Protein AF-A0A1E8BP78-F1 (afdb_monomer_lite)

Foldseek 3Di:
DWDKCAPPFFWWAFDADDDQWTFIQTPPVRDTATHGPVQWDQDPVRTIGGPHIGIRDADDDDPPFDWAFDAPPGPQWTWIGGPNDIHIDGPPPDDDDDDPDPPDDD

Structure (mmCIF, N/CA/C/O backbone):
data_AF-A0A1E8BP78-F1
#
_entry.id   AF-A0A1E8BP78-F1
#
loop_
_atom_site.group_PDB
_atom_site.id
_atom_site.type_symbol
_atom_site.label_atom_id
_atom_site.label_alt_id
_atom_site.label_comp_id
_atom_site.label_asym_id
_atom_site.label_entity_id
_atom_site.label_seq_id
_atom_site.pdbx_PDB_ins_code
_atom_site.Cartn_x
_atom_site.Cartn_y
_atom_site.Cartn_z
_atom_site.oc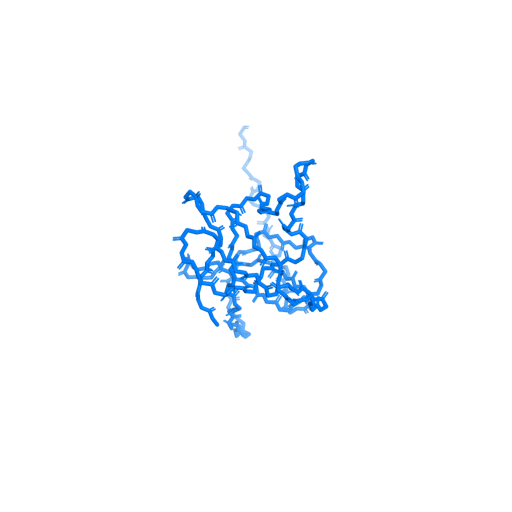cupancy
_atom_site.B_iso_or_equiv
_atom_site.auth_seq_id
_atom_site.auth_comp_id
_atom_site.auth_asym_id
_atom_site.auth_atom_id
_atom_site.pdbx_PDB_model_num
ATOM 1 N N . MET A 1 1 ? -10.421 -3.637 -4.486 1.00 50.38 1 MET A N 1
ATOM 2 C CA . MET A 1 1 ? -9.369 -4.647 -4.733 1.00 50.38 1 MET A CA 1
ATOM 3 C C . MET A 1 1 ? -8.896 -5.177 -3.392 1.00 50.38 1 MET A C 1
ATOM 5 O O . MET A 1 1 ? -8.844 -4.399 -2.448 1.00 50.38 1 MET A O 1
ATOM 9 N N . GLN A 1 2 ? -8.642 -6.479 -3.295 1.00 69.31 2 GLN A N 1
ATOM 10 C CA . GLN A 1 2 ? -8.006 -7.119 -2.139 1.00 69.31 2 GLN A CA 1
ATOM 11 C C . GLN A 1 2 ? -6.591 -7.507 -2.573 1.00 69.31 2 GLN A C 1
ATOM 13 O O . GLN A 1 2 ? -6.411 -7.878 -3.729 1.00 69.31 2 GLN A O 1
ATOM 18 N N . GLY A 1 3 ? -5.605 -7.364 -1.692 1.00 86.00 3 GLY A N 1
ATOM 19 C CA . GLY A 1 3 ? -4.206 -7.652 -2.003 1.00 86.00 3 GLY A CA 1
ATOM 20 C C . GLY A 1 3 ? -3.255 -6.783 -1.192 1.00 86.00 3 GLY A C 1
ATOM 21 O O . GLY A 1 3 ? -3.674 -5.850 -0.502 1.00 86.00 3 GLY A O 1
ATOM 22 N N . GLY A 1 4 ? -1.970 -7.089 -1.281 1.00 93.75 4 GLY A N 1
ATOM 23 C CA . GLY A 1 4 ? -0.921 -6.345 -0.605 1.00 93.75 4 GLY A CA 1
ATOM 24 C C . GLY A 1 4 ? 0.439 -6.690 -1.181 1.00 93.75 4 GLY A C 1
ATOM 25 O O . GLY A 1 4 ? 0.657 -7.798 -1.670 1.00 93.75 4 GLY A O 1
ATOM 26 N N . VAL A 1 5 ? 1.360 -5.737 -1.109 1.00 96.38 5 VAL A N 1
ATOM 27 C CA . VAL A 1 5 ? 2.756 -5.994 -1.448 1.00 96.38 5 VAL A CA 1
ATOM 28 C C . VAL A 1 5 ? 3.420 -6.500 -0.178 1.00 96.38 5 VAL A C 1
ATOM 30 O O . VAL A 1 5 ? 3.593 -5.739 0.772 1.00 96.38 5 VAL A O 1
ATOM 33 N N . THR A 1 6 ? 3.712 -7.798 -0.145 1.00 95.06 6 THR A N 1
ATOM 34 C CA . THR A 1 6 ? 4.217 -8.496 1.044 1.00 95.06 6 THR A CA 1
ATOM 35 C C . THR A 1 6 ? 5.451 -9.324 0.723 1.00 95.06 6 THR A C 1
ATOM 37 O O . THR A 1 6 ? 5.688 -9.669 -0.440 1.00 95.06 6 THR A O 1
ATOM 40 N N . TYR A 1 7 ? 6.255 -9.641 1.737 1.00 92.19 7 TYR A N 1
ATOM 41 C CA . TYR A 1 7 ? 7.385 -10.551 1.568 1.00 92.19 7 TYR A CA 1
ATOM 42 C C . TYR A 1 7 ? 6.899 -11.914 1.028 1.00 92.19 7 TYR A C 1
ATOM 44 O O . TYR A 1 7 ? 5.900 -12.439 1.522 1.00 92.19 7 TYR A O 1
ATOM 52 N N . PRO A 1 8 ? 7.592 -12.530 0.048 1.00 94.31 8 PRO A N 1
ATOM 53 C CA . PRO A 1 8 ? 8.889 -12.147 -0.530 1.00 94.31 8 PRO A CA 1
ATOM 54 C C . PRO A 1 8 ? 8.816 -11.240 -1.773 1.00 94.31 8 PRO A C 1
ATOM 56 O O . PRO A 1 8 ? 9.838 -10.972 -2.402 1.00 94.31 8 PRO A O 1
ATOM 59 N N . HIS A 1 9 ? 7.635 -10.757 -2.151 1.00 95.38 9 HIS A N 1
ATOM 60 C CA . HIS A 1 9 ? 7.373 -10.089 -3.429 1.00 95.38 9 HIS A CA 1
ATOM 61 C C . HIS A 1 9 ? 7.277 -8.561 -3.291 1.00 95.38 9 HIS A C 1
ATOM 63 O O . HIS A 1 9 ? 6.250 -7.963 -3.603 1.00 95.38 9 HIS A O 1
ATOM 69 N N . TYR A 1 10 ? 8.344 -7.910 -2.820 1.00 97.00 10 TYR A N 1
ATOM 70 C CA . TYR A 1 10 ? 8.344 -6.455 -2.591 1.00 97.00 10 TYR A CA 1
ATOM 71 C C . TYR A 1 10 ? 8.583 -5.584 -3.820 1.00 97.00 10 TYR A C 1
ATOM 73 O O . TYR A 1 10 ? 8.246 -4.398 -3.806 1.00 97.00 10 TYR A O 1
ATOM 81 N N . TYR A 1 11 ? 9.185 -6.142 -4.863 1.00 97.94 11 TYR A N 1
ATOM 82 C CA . TYR A 1 11 ? 9.521 -5.371 -6.047 1.00 97.94 11 TYR A CA 1
ATOM 83 C C . TYR A 1 11 ? 8.280 -5.070 -6.878 1.00 97.94 11 TYR A C 1
ATOM 85 O O . TYR A 1 11 ? 7.410 -5.921 -7.074 1.00 97.94 11 TYR A O 1
ATOM 93 N N . ILE A 1 12 ? 8.219 -3.841 -7.373 1.00 98.25 12 ILE A N 1
ATOM 94 C CA . ILE A 1 12 ? 7.085 -3.313 -8.119 1.00 98.25 12 ILE A CA 1
ATOM 95 C C . ILE A 1 12 ? 7.571 -2.506 -9.322 1.00 98.25 12 ILE A C 1
ATOM 97 O O . ILE A 1 12 ? 8.659 -1.942 -9.307 1.00 98.25 12 ILE A O 1
ATOM 101 N N . GLU A 1 13 ? 6.733 -2.394 -10.344 1.00 98.19 13 GLU A N 1
ATOM 102 C CA . GLU A 1 13 ? 6.917 -1.479 -11.469 1.00 98.19 13 GLU A CA 1
ATOM 103 C C . GLU A 1 13 ? 5.773 -0.457 -11.469 1.00 98.19 13 GLU A C 1
ATOM 105 O O . GLU A 1 13 ? 4.613 -0.843 -11.644 1.00 98.19 13 GLU A O 1
ATOM 110 N N . PRO A 1 14 ? 6.046 0.840 -11.239 1.00 97.88 14 PRO A N 1
ATOM 111 C CA . PRO A 1 14 ? 5.044 1.892 -11.375 1.00 97.88 14 PRO A CA 1
ATOM 112 C C . PRO A 1 14 ? 4.494 1.960 -12.806 1.00 97.88 14 PRO A C 1
ATOM 114 O O . PRO A 1 14 ? 5.258 2.077 -13.759 1.00 97.88 14 PRO A O 1
ATOM 117 N N . VAL A 1 15 ? 3.168 1.923 -12.947 1.00 98.00 15 VAL A N 1
ATOM 118 C CA . VAL A 1 15 ? 2.455 1.989 -14.234 1.00 98.00 15 VAL A CA 1
ATOM 119 C C . VAL A 1 15 ? 1.761 3.339 -14.399 1.00 98.00 15 VAL A C 1
ATOM 121 O O . VAL A 1 15 ? 1.947 4.012 -15.408 1.00 98.00 15 VAL A O 1
ATOM 124 N N . GLU A 1 16 ? 0.989 3.767 -13.395 1.00 97.94 16 GLU A N 1
ATOM 125 C CA . GLU A 1 16 ? 0.233 5.023 -13.445 1.00 97.94 16 GLU A CA 1
ATOM 126 C C . GLU A 1 16 ? 0.187 5.697 -12.072 1.00 97.94 16 GLU A C 1
ATOM 128 O O . GLU A 1 16 ? -0.296 5.127 -11.091 1.00 97.94 16 GLU A O 1
ATOM 133 N N . ARG A 1 17 ? 0.675 6.938 -11.987 1.00 96.69 17 ARG A N 1
ATOM 134 C CA . ARG A 1 17 ? 0.694 7.705 -10.737 1.00 96.69 17 ARG A CA 1
ATOM 135 C C . ARG A 1 17 ? -0.604 8.486 -10.552 1.00 96.69 17 ARG A C 1
ATOM 137 O O . ARG A 1 17 ? -0.900 9.391 -11.325 1.00 96.69 17 ARG A O 1
ATOM 144 N N . MET A 1 18 ? -1.312 8.216 -9.457 1.00 94.75 18 MET A N 1
ATOM 145 C CA . MET A 1 18 ? -2.496 8.966 -9.029 1.00 94.75 18 MET A CA 1
ATOM 146 C C . MET A 1 18 ? -2.190 9.798 -7.771 1.00 94.75 18 MET A C 1
ATOM 148 O O . MET A 1 18 ? -1.103 9.736 -7.188 1.00 94.75 18 MET A O 1
ATOM 152 N N . LYS A 1 19 ? -3.168 10.599 -7.322 1.00 92.75 19 LYS A N 1
ATOM 153 C CA . LYS A 1 19 ? -2.994 11.571 -6.225 1.00 92.75 19 LYS A CA 1
ATOM 154 C C . LYS A 1 19 ? -2.506 10.940 -4.911 1.00 92.75 19 LYS A C 1
ATOM 156 O O . LYS A 1 19 ? -1.592 11.470 -4.290 1.00 92.75 19 LYS A O 1
ATOM 161 N N . GLY A 1 20 ? -3.114 9.832 -4.480 1.00 95.06 20 GLY A N 1
ATOM 162 C CA . GLY A 1 20 ? -2.779 9.163 -3.211 1.00 95.06 20 GLY A CA 1
ATOM 163 C C . GLY A 1 20 ? -2.092 7.806 -3.363 1.00 95.06 20 GLY A C 1
ATOM 164 O O . GLY A 1 20 ? -1.443 7.350 -2.423 1.00 95.06 20 GLY A O 1
ATOM 165 N N . PHE A 1 21 ? -2.230 7.188 -4.533 1.00 97.19 21 PHE A N 1
ATOM 166 C CA . PHE A 1 21 ? -1.779 5.836 -4.840 1.00 97.19 21 PHE A CA 1
ATOM 167 C C . PHE A 1 21 ? -1.157 5.806 -6.233 1.00 97.19 21 PHE A C 1
ATOM 169 O O . PHE A 1 21 ? -1.446 6.667 -7.061 1.00 97.19 21 PHE A O 1
ATOM 176 N N . THR A 1 22 ? -0.342 4.800 -6.504 1.00 97.81 22 THR A N 1
ATOM 177 C CA . THR A 1 22 ? 0.188 4.505 -7.833 1.00 97.81 22 THR A CA 1
ATOM 178 C C . THR A 1 22 ? -0.253 3.098 -8.199 1.00 97.81 22 THR A C 1
ATOM 180 O O . THR A 1 22 ? -0.179 2.190 -7.371 1.00 97.81 22 THR A O 1
ATOM 183 N N . VAL A 1 23 ? -0.755 2.924 -9.420 1.00 97.62 23 VAL A N 1
ATOM 184 C CA . VAL A 1 23 ? -0.978 1.597 -9.989 1.00 97.62 23 VAL A CA 1
ATOM 185 C C . VAL A 1 23 ? 0.391 1.006 -10.271 1.00 97.62 23 VAL A C 1
ATOM 187 O O . VAL A 1 23 ? 1.174 1.585 -11.025 1.00 97.62 23 VAL A O 1
ATOM 190 N N . CYS A 1 24 ? 0.683 -0.126 -9.655 1.00 97.75 24 CYS A N 1
ATOM 191 C CA . CYS A 1 24 ? 1.957 -0.808 -9.772 1.00 97.75 24 CYS A CA 1
ATOM 192 C C . CYS A 1 24 ? 1.733 -2.257 -10.181 1.00 97.75 24 CYS A C 1
ATOM 194 O O . CYS A 1 24 ? 0.819 -2.909 -9.679 1.00 97.75 24 CYS A O 1
ATOM 196 N N . LYS A 1 25 ? 2.605 -2.778 -11.040 1.00 97.44 25 LYS A N 1
ATOM 197 C CA . LYS A 1 25 ? 2.710 -4.213 -11.284 1.00 97.44 25 LYS A CA 1
ATOM 198 C C . LYS A 1 25 ? 3.635 -4.826 -10.238 1.00 97.44 25 LYS A C 1
ATOM 200 O O . LYS A 1 25 ? 4.776 -4.395 -10.122 1.00 97.44 25 LYS A O 1
ATOM 205 N N . GLN A 1 26 ? 3.174 -5.816 -9.484 1.00 96.75 26 GLN A N 1
ATOM 206 C CA . GLN A 1 26 ? 4.017 -6.537 -8.532 1.00 96.75 26 GLN A CA 1
ATOM 207 C C . GLN A 1 26 ? 4.847 -7.602 -9.257 1.00 96.75 26 GLN A C 1
ATOM 209 O O . GLN A 1 26 ? 4.320 -8.464 -9.967 1.00 96.75 26 GLN A O 1
ATOM 214 N N . LEU A 1 27 ? 6.167 -7.544 -9.085 1.00 95.31 27 LEU A N 1
ATOM 215 C CA . LEU A 1 27 ? 7.077 -8.504 -9.693 1.00 95.31 27 LEU A CA 1
ATOM 216 C C . LEU A 1 27 ? 6.991 -9.852 -8.966 1.00 95.31 27 LEU A C 1
ATOM 218 O O . LEU A 1 27 ? 6.956 -9.927 -7.740 1.00 95.31 27 LEU A O 1
ATOM 222 N N . GLY A 1 28 ? 6.948 -10.937 -9.739 1.00 91.00 28 GLY A N 1
ATOM 223 C CA . GLY A 1 28 ? 6.777 -12.305 -9.237 1.00 91.00 28 GLY A CA 1
ATOM 224 C C . GLY A 1 28 ? 5.327 -12.796 -9.230 1.00 91.00 28 GLY A C 1
ATOM 225 O O . GLY A 1 28 ? 5.107 -13.972 -9.501 1.00 91.00 28 GLY A O 1
ATOM 226 N N . THR A 1 29 ? 4.343 -11.915 -9.021 1.00 92.50 29 THR A N 1
ATOM 227 C CA . THR A 1 29 ? 2.906 -12.262 -9.086 1.00 92.50 29 THR A CA 1
ATOM 228 C C . THR A 1 29 ? 2.239 -11.772 -10.374 1.00 92.50 29 THR A C 1
ATOM 230 O O . THR A 1 29 ? 1.276 -12.374 -10.838 1.00 92.50 29 THR A O 1
ATOM 233 N N . ASN A 1 30 ? 2.786 -10.719 -10.999 1.00 92.50 30 ASN A N 1
ATOM 234 C CA . ASN A 1 30 ? 2.210 -9.997 -12.141 1.00 92.50 30 ASN A CA 1
ATOM 235 C C . ASN A 1 30 ? 0.853 -9.325 -11.858 1.00 92.50 30 ASN A C 1
ATOM 237 O O . ASN A 1 30 ? 0.172 -8.915 -12.799 1.00 92.50 30 ASN A O 1
ATOM 241 N N . GLU A 1 31 ? 0.471 -9.168 -10.590 1.00 95.06 31 GLU A N 1
ATOM 242 C CA . GLU A 1 31 ? -0.757 -8.470 -10.210 1.00 95.06 31 GLU A CA 1
ATOM 243 C C . GLU A 1 31 ? -0.612 -6.950 -10.346 1.00 95.06 31 GLU A C 1
ATOM 245 O O . GLU A 1 31 ? 0.461 -6.391 -10.114 1.00 95.06 31 GLU A O 1
ATOM 250 N N . LEU A 1 32 ? -1.710 -6.273 -10.696 1.00 96.62 32 LEU A N 1
ATOM 251 C CA . LEU A 1 32 ? -1.806 -4.814 -10.658 1.00 96.62 32 LEU A CA 1
ATOM 252 C C . LEU A 1 32 ? -2.450 -4.381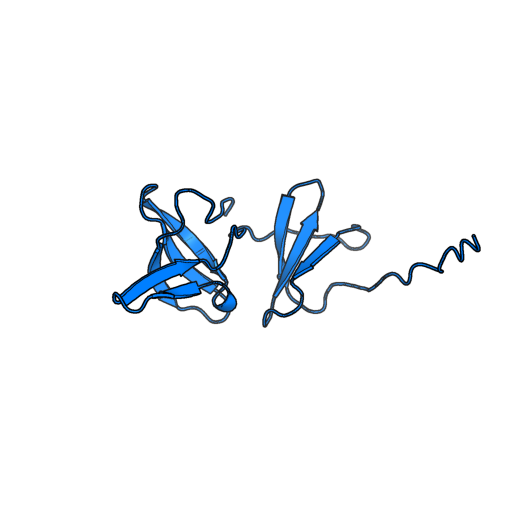 -9.341 1.00 96.62 32 LEU A C 1
ATOM 254 O O . LEU A 1 32 ? -3.598 -4.725 -9.058 1.00 96.62 32 LEU A O 1
ATOM 258 N N . LEU A 1 33 ? -1.714 -3.604 -8.551 1.00 96.56 33 LEU A N 1
ATOM 259 C CA . LEU A 1 33 ? -2.103 -3.176 -7.211 1.00 96.56 33 LEU A CA 1
ATOM 260 C C . LEU A 1 33 ? -2.022 -1.655 -7.076 1.00 96.56 33 LEU A C 1
ATOM 262 O O . LEU A 1 33 ? -1.169 -1.000 -7.671 1.00 96.56 33 LEU A O 1
ATOM 266 N N . HIS A 1 34 ? -2.904 -1.089 -6.254 1.00 96.25 34 HIS A N 1
ATOM 267 C CA . HIS A 1 34 ? -2.886 0.331 -5.909 1.00 96.25 34 HIS A CA 1
ATOM 268 C C . HIS A 1 34 ? -2.021 0.524 -4.661 1.00 96.25 34 HIS A C 1
ATOM 270 O O . HIS A 1 34 ? -2.485 0.341 -3.535 1.00 96.25 34 HIS A O 1
ATOM 276 N N . VAL A 1 35 ? -0.756 0.887 -4.856 1.00 97.56 35 VAL A N 1
ATOM 277 C CA . VAL A 1 35 ? 0.220 1.034 -3.769 1.00 97.56 35 VAL A CA 1
ATOM 278 C C . VAL A 1 35 ? 0.215 2.472 -3.266 1.00 97.56 35 VAL A C 1
ATOM 280 O O . VAL A 1 35 ? 0.225 3.417 -4.059 1.00 97.56 35 VAL A O 1
ATOM 283 N N . LYS A 1 36 ? 0.182 2.664 -1.942 1.00 97.56 36 LYS A N 1
ATOM 284 C CA . LYS A 1 36 ? 0.224 4.001 -1.337 1.00 97.56 36 LYS A CA 1
ATOM 285 C C . LYS A 1 36 ? 1.533 4.693 -1.712 1.00 97.56 36 LYS A C 1
ATOM 287 O O . LYS A 1 36 ? 2.607 4.142 -1.478 1.00 97.56 36 LYS A O 1
ATOM 292 N N . ASN A 1 37 ? 1.447 5.908 -2.256 1.00 97.62 37 ASN A N 1
ATOM 293 C CA . ASN A 1 37 ? 2.607 6.633 -2.790 1.00 97.62 37 ASN A CA 1
ATOM 294 C C . ASN A 1 37 ? 3.751 6.757 -1.770 1.00 97.62 37 ASN A C 1
ATOM 296 O O . ASN A 1 37 ? 4.915 6.578 -2.110 1.00 97.62 37 ASN A O 1
ATOM 300 N N . GLU A 1 38 ? 3.414 7.023 -0.511 1.00 97.88 38 GLU A N 1
ATOM 301 C CA . GLU A 1 38 ? 4.347 7.215 0.596 1.00 97.88 38 GLU A CA 1
ATOM 302 C C . GLU A 1 38 ? 5.105 5.934 0.979 1.00 97.88 38 GLU A C 1
ATOM 304 O O . GLU A 1 38 ? 6.150 6.018 1.627 1.00 97.88 38 GLU A O 1
ATOM 309 N N . TYR A 1 39 ? 4.623 4.761 0.561 1.00 97.50 39 TYR A N 1
ATOM 310 C CA . TYR A 1 39 ? 5.256 3.465 0.815 1.00 97.50 39 TYR A CA 1
ATOM 311 C C . TYR A 1 39 ? 6.194 3.026 -0.310 1.00 97.50 39 TYR A C 1
ATOM 313 O O . TYR A 1 39 ? 7.003 2.123 -0.097 1.00 97.50 39 TYR A O 1
ATOM 321 N N . ILE A 1 40 ? 6.129 3.673 -1.475 1.00 98.06 40 ILE A N 1
ATOM 322 C CA . ILE A 1 40 ? 6.990 3.372 -2.620 1.00 98.06 40 ILE A CA 1
ATOM 323 C C . ILE A 1 40 ? 8.385 3.954 -2.371 1.00 98.06 40 ILE A C 1
ATOM 325 O O . ILE A 1 40 ? 8.543 5.109 -1.966 1.00 98.06 40 ILE A O 1
ATOM 329 N N . LYS A 1 41 ? 9.412 3.149 -2.635 1.00 97.75 41 LYS A N 1
ATOM 330 C CA . LYS A 1 41 ? 10.824 3.520 -2.554 1.00 97.75 41 LYS A CA 1
ATOM 331 C C . LYS A 1 41 ? 11.514 3.138 -3.860 1.00 97.75 41 LYS A C 1
ATOM 333 O O . LYS A 1 41 ? 11.399 2.000 -4.301 1.00 97.75 41 LYS A O 1
ATOM 338 N N . GLN A 1 42 ? 12.262 4.069 -4.444 1.00 98.00 42 GLN A N 1
ATOM 339 C CA . GLN A 1 42 ? 13.212 3.754 -5.509 1.00 98.00 42 GLN A CA 1
ATOM 340 C C . GLN A 1 42 ? 14.581 3.453 -4.890 1.00 98.00 42 GLN A C 1
ATOM 342 O O . GLN A 1 42 ? 15.027 4.172 -3.992 1.00 98.00 42 GLN A O 1
ATOM 347 N N . LEU A 1 43 ? 15.214 2.369 -5.323 1.00 97.19 43 LEU A N 1
ATOM 348 C CA . LEU A 1 43 ? 16.578 2.006 -4.950 1.00 97.19 43 LEU A CA 1
ATOM 349 C C . LEU A 1 43 ? 17.590 2.748 -5.831 1.00 97.19 43 LEU A C 1
ATOM 351 O O . LEU A 1 43 ? 17.247 3.264 -6.891 1.00 97.19 43 LEU A O 1
ATOM 355 N N . GLU A 1 44 ? 18.859 2.755 -5.422 1.00 97.50 44 GLU A N 1
ATOM 356 C CA . GLU A 1 44 ? 19.950 3.333 -6.224 1.00 97.50 44 GLU A CA 1
ATOM 357 C C . GLU A 1 44 ? 20.127 2.624 -7.577 1.00 97.50 44 GLU A C 1
ATOM 359 O O . GLU A 1 44 ? 20.541 3.252 -8.546 1.00 97.50 44 GLU A O 1
ATOM 364 N N . SER A 1 45 ? 19.742 1.343 -7.671 1.00 96.19 45 SER A N 1
ATOM 365 C CA . SER A 1 45 ? 19.693 0.579 -8.928 1.00 96.19 45 SER A CA 1
ATOM 366 C C . SER A 1 45 ? 18.642 1.094 -9.920 1.00 96.19 45 SER A C 1
ATOM 368 O O . SER A 1 45 ? 18.638 0.684 -11.077 1.00 96.19 45 SER A O 1
ATOM 370 N N . GLY A 1 46 ? 17.738 1.973 -9.480 1.00 96.88 46 GLY A N 1
ATOM 371 C CA . GLY A 1 46 ? 16.595 2.458 -10.250 1.00 96.88 46 GLY A CA 1
ATOM 372 C C . GLY A 1 46 ? 15.330 1.612 -10.085 1.00 96.88 46 GLY A C 1
ATOM 373 O O . GLY A 1 46 ? 14.251 2.087 -10.441 1.00 96.88 46 GLY A O 1
ATOM 374 N N . GLU A 1 47 ? 15.433 0.414 -9.504 1.00 97.69 47 GLU A N 1
ATOM 375 C CA . GLU A 1 47 ? 14.297 -0.471 -9.226 1.00 97.69 47 GLU A CA 1
ATOM 376 C C . GLU A 1 47 ? 13.376 0.110 -8.147 1.00 97.69 47 GLU A C 1
ATOM 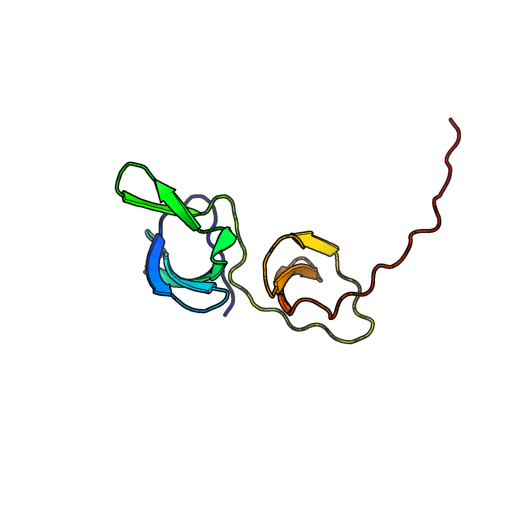378 O O . GLU A 1 47 ? 13.826 0.788 -7.216 1.00 97.69 47 GLU A O 1
ATOM 383 N N . TYR A 1 48 ? 12.081 -0.195 -8.235 1.00 98.38 48 TYR A N 1
ATOM 384 C CA . TYR A 1 48 ? 11.098 0.215 -7.237 1.00 98.38 48 TYR A CA 1
ATOM 385 C C . TYR A 1 48 ? 10.715 -0.947 -6.319 1.00 98.38 48 TYR A C 1
ATOM 387 O O . TYR A 1 48 ? 10.564 -2.096 -6.732 1.00 98.38 48 TYR A O 1
ATOM 395 N N . THR A 1 49 ? 10.538 -0.622 -5.044 1.00 98.19 49 THR A N 1
ATOM 396 C CA . THR A 1 49 ? 10.138 -1.545 -3.982 1.00 98.19 49 THR A CA 1
ATOM 397 C C . THR A 1 49 ? 9.225 -0.834 -2.983 1.00 98.19 49 THR A C 1
ATOM 399 O O . THR A 1 49 ? 9.037 0.386 -3.055 1.00 98.19 49 THR A O 1
ATOM 402 N N . VAL A 1 50 ? 8.655 -1.574 -2.035 1.00 97.75 50 VAL A N 1
ATOM 403 C CA . VAL A 1 50 ? 7.926 -1.007 -0.892 1.00 97.75 50 VAL A CA 1
ATOM 404 C C . VAL A 1 50 ? 8.792 -0.990 0.365 1.00 97.75 50 VAL A C 1
ATOM 406 O O . VAL A 1 50 ? 9.705 -1.794 0.533 1.00 97.75 50 VAL A O 1
ATOM 409 N N . LYS A 1 51 ? 8.521 -0.045 1.269 1.00 96.94 51 LYS A N 1
ATOM 410 C CA . LYS A 1 51 ? 9.271 0.103 2.530 1.00 96.94 51 LYS A CA 1
ATOM 411 C C . LYS A 1 51 ? 9.044 -1.047 3.520 1.00 96.94 51 LYS A C 1
ATOM 413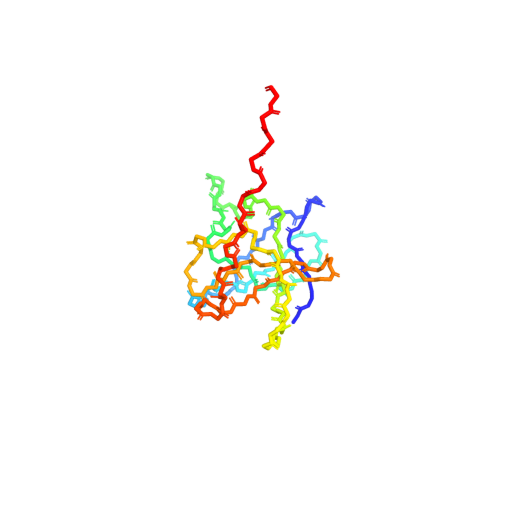 O O . LYS A 1 51 ? 9.910 -1.298 4.350 1.00 96.94 51 LYS A O 1
ATOM 418 N N . THR A 1 52 ? 7.877 -1.682 3.466 1.00 96.44 52 THR A N 1
ATOM 419 C CA . THR A 1 52 ? 7.420 -2.761 4.355 1.00 96.44 52 THR A CA 1
ATOM 420 C C . THR A 1 52 ? 6.198 -3.440 3.728 1.00 96.44 52 THR A C 1
ATOM 422 O O . THR A 1 52 ? 5.649 -2.904 2.760 1.00 96.44 52 THR A O 1
ATOM 425 N N . ASP A 1 53 ? 5.754 -4.563 4.302 1.00 95.94 53 ASP A N 1
ATOM 426 C CA . ASP A 1 53 ? 4.438 -5.152 4.035 1.00 95.94 53 ASP A CA 1
ATOM 427 C C . ASP A 1 53 ? 3.356 -4.067 4.060 1.00 95.94 53 ASP A C 1
ATOM 429 O O . ASP A 1 53 ? 3.251 -3.302 5.024 1.00 95.94 53 ASP A O 1
ATOM 433 N N . ILE A 1 54 ? 2.564 -3.982 2.991 1.00 96.06 54 ILE A N 1
ATOM 434 C CA . ILE A 1 54 ? 1.531 -2.957 2.880 1.00 96.06 54 ILE A CA 1
ATOM 435 C C . ILE A 1 54 ? 0.273 -3.476 2.198 1.00 96.06 54 ILE A C 1
ATOM 437 O O . ILE A 1 54 ? 0.314 -4.075 1.121 1.00 96.06 54 ILE A O 1
ATOM 441 N N . SER A 1 55 ? -0.872 -3.197 2.821 1.00 96.19 55 SER A N 1
ATOM 442 C CA . SER A 1 55 ? -2.175 -3.456 2.219 1.00 96.19 55 SER A CA 1
ATOM 443 C C . SER A 1 55 ? -2.403 -2.541 1.014 1.00 96.19 55 SER A C 1
ATOM 445 O O . SER A 1 55 ? -2.136 -1.338 1.0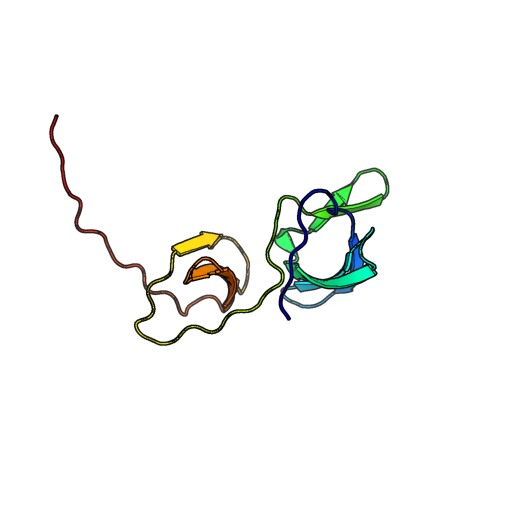57 1.00 96.19 55 SER A O 1
ATOM 447 N N . CYS A 1 56 ? -2.940 -3.105 -0.063 1.00 95.88 56 CYS A N 1
ATOM 448 C CA . CYS A 1 56 ? -3.444 -2.368 -1.224 1.00 95.88 56 CYS A CA 1
ATOM 449 C C . CYS A 1 56 ? -4.981 -2.328 -1.242 1.00 95.88 56 CYS A C 1
ATOM 451 O O . CYS A 1 56 ? -5.590 -1.901 -2.227 1.00 95.88 56 CYS A O 1
ATOM 453 N N . ALA A 1 57 ? -5.624 -2.788 -0.164 1.00 94.56 57 ALA A N 1
ATOM 454 C CA . ALA A 1 57 ? -7.069 -2.799 -0.039 1.00 94.56 57 ALA A CA 1
ATOM 455 C C . ALA A 1 57 ? -7.603 -1.439 0.423 1.00 94.56 57 ALA A C 1
ATOM 457 O O . ALA A 1 57 ? -7.063 -0.810 1.331 1.00 94.56 57 ALA A O 1
ATOM 458 N N . GLN A 1 58 ? -8.722 -1.024 -0.165 1.00 93.38 58 GLN A N 1
ATOM 459 C CA . GLN A 1 58 ? -9.602 -0.017 0.422 1.00 93.38 58 GLN A CA 1
ATOM 460 C C . GLN A 1 58 ? -10.714 -0.750 1.160 1.00 93.38 58 GLN A C 1
ATOM 462 O O . GLN A 1 58 ? -11.313 -1.673 0.596 1.00 93.38 58 GLN A O 1
ATOM 467 N N . ILE A 1 59 ? -10.984 -0.360 2.404 1.00 93.62 59 ILE A N 1
ATOM 468 C CA . ILE A 1 59 ? -12.004 -1.019 3.220 1.00 93.62 59 ILE A CA 1
ATOM 469 C C . ILE A 1 59 ? -13.086 -0.036 3.646 1.00 93.62 59 ILE A C 1
ATOM 471 O O . ILE A 1 59 ? -12.824 1.122 3.946 1.00 93.62 59 ILE A O 1
ATOM 475 N N . GLY A 1 60 ? -14.331 -0.506 3.641 1.00 92.06 60 GLY A N 1
ATOM 476 C CA . GLY A 1 60 ? -15.469 0.279 4.099 1.00 92.06 60 GLY A CA 1
ATOM 477 C C . GLY A 1 60 ? -15.594 0.227 5.617 1.00 92.06 60 GLY A C 1
ATOM 478 O O . GLY A 1 60 ? -15.491 -0.843 6.218 1.00 92.06 60 GLY A O 1
ATOM 479 N N . VAL A 1 61 ? -15.884 1.377 6.217 1.00 94.31 61 VAL A N 1
ATOM 480 C CA . VAL A 1 61 ? -16.251 1.501 7.630 1.00 94.31 61 VAL A CA 1
ATOM 481 C C . VAL A 1 61 ? -17.635 2.126 7.749 1.00 94.31 61 VAL A C 1
ATOM 483 O O . VAL A 1 61 ? -18.070 2.895 6.890 1.00 94.31 61 VAL A O 1
ATOM 486 N N . ARG A 1 62 ? -18.347 1.781 8.815 1.00 94.50 62 ARG A N 1
ATOM 487 C CA . ARG A 1 62 ? -19.633 2.360 9.193 1.00 94.50 62 ARG A CA 1
ATOM 488 C C . ARG A 1 62 ? -19.473 3.130 10.492 1.00 94.50 62 ARG A C 1
ATOM 490 O O . ARG A 1 62 ? -18.616 2.834 11.321 1.00 94.50 62 ARG A O 1
ATOM 497 N N . LYS A 1 63 ? -20.337 4.124 10.693 1.00 92.38 63 LYS A N 1
ATOM 498 C CA . LYS A 1 63 ? -20.382 4.854 11.960 1.00 92.38 63 LYS A CA 1
ATOM 499 C C . LYS A 1 63 ? -20.639 3.870 13.106 1.00 92.38 63 LYS A C 1
ATOM 501 O O . LYS A 1 63 ? -21.625 3.140 13.072 1.00 92.38 63 LYS A O 1
ATOM 506 N N . GLY A 1 64 ? -19.774 3.905 14.115 1.00 93.00 64 GLY A N 1
ATOM 507 C CA . GLY A 1 64 ? -19.818 2.999 15.263 1.00 93.00 64 GLY A CA 1
ATOM 508 C C . GLY A 1 64 ? -18.863 1.809 15.163 1.00 93.00 64 GLY A C 1
ATOM 509 O O . GLY A 1 64 ? -18.657 1.144 16.174 1.00 93.00 64 GLY A O 1
ATOM 510 N N . ASP A 1 65 ? -18.241 1.567 14.003 1.00 94.81 65 ASP A N 1
ATOM 511 C CA . ASP A 1 65 ? -17.184 0.563 13.891 1.00 94.81 65 ASP A CA 1
ATOM 512 C C . ASP A 1 65 ? -15.972 0.971 14.740 1.00 94.81 65 ASP A C 1
ATOM 514 O O . ASP A 1 65 ? -15.506 2.111 14.685 1.00 94.81 65 ASP A O 1
ATOM 518 N N . ILE A 1 66 ? -15.441 0.016 15.505 1.00 94.06 66 ILE A N 1
ATOM 519 C CA . ILE A 1 66 ? -14.191 0.179 16.247 1.00 94.06 66 ILE A CA 1
ATOM 520 C C . ILE A 1 66 ? -13.062 -0.409 15.411 1.00 94.06 66 ILE A C 1
ATOM 522 O O . ILE A 1 66 ? -13.099 -1.577 15.026 1.00 94.06 66 ILE A O 1
ATOM 526 N N . VAL A 1 67 ? -12.052 0.409 15.137 1.00 95.88 67 VAL A N 1
ATOM 527 C CA . VAL A 1 67 ? -10.896 0.045 14.313 1.00 95.88 67 VAL A CA 1
ATOM 528 C C . VAL A 1 67 ? -9.609 0.417 15.035 1.00 95.88 67 VAL A C 1
ATOM 530 O O . VAL A 1 67 ? -9.607 1.262 15.929 1.00 95.88 67 VAL A O 1
ATOM 533 N N . SER A 1 68 ? -8.505 -0.215 14.649 1.00 96.19 68 SER A N 1
ATOM 534 C CA . SER A 1 68 ? -7.171 0.189 15.100 1.00 96.19 68 SER A CA 1
ATOM 535 C C . SER A 1 68 ? -6.509 1.038 14.025 1.00 96.19 68 SER A C 1
ATOM 537 O O . SER A 1 68 ? -6.458 0.617 12.872 1.00 96.19 68 SER A O 1
ATOM 539 N N . LEU A 1 69 ? -5.995 2.212 14.390 1.00 96.25 69 LEU A N 1
ATOM 540 C CA . LEU A 1 69 ? -5.146 3.010 13.507 1.00 96.25 69 LEU A CA 1
ATOM 541 C C . LEU A 1 69 ? -3.752 2.375 13.446 1.00 96.25 69 LEU A C 1
ATOM 543 O O . LEU A 1 69 ? -3.143 2.143 14.488 1.00 96.25 69 LEU A O 1
ATOM 547 N N . ILE A 1 70 ? -3.269 2.086 12.239 1.00 96.38 70 ILE A N 1
ATOM 548 C CA . ILE A 1 70 ? -1.941 1.510 11.990 1.00 96.38 70 ILE A CA 1
ATOM 549 C C . ILE A 1 70 ? -0.973 2.599 11.522 1.00 96.38 70 ILE A C 1
ATOM 551 O O . ILE A 1 70 ? 0.123 2.718 12.061 1.00 96.38 70 ILE A O 1
ATOM 555 N N . ASP A 1 71 ? -1.394 3.430 10.564 1.00 96.38 71 ASP A N 1
ATOM 556 C CA . ASP A 1 71 ? -0.616 4.573 10.080 1.00 96.38 71 ASP A CA 1
ATOM 557 C C . ASP A 1 71 ? -1.537 5.742 9.705 1.00 96.38 71 ASP A C 1
ATOM 559 O O . ASP A 1 71 ? -2.289 5.672 8.735 1.00 96.38 71 ASP A O 1
ATOM 563 N N . GLY A 1 72 ? -1.460 6.827 10.481 1.00 95.88 72 GLY A N 1
ATOM 564 C CA . GLY A 1 72 ? -2.176 8.084 10.231 1.00 95.88 72 GLY A CA 1
ATOM 565 C C . GLY A 1 72 ? -1.298 9.212 9.680 1.00 95.88 72 GLY A C 1
ATOM 566 O O . GLY A 1 72 ? -1.733 10.364 9.608 1.00 95.88 72 GLY A O 1
ATOM 567 N N . SER A 1 73 ? -0.040 8.930 9.331 1.00 95.38 73 SER A N 1
ATOM 568 C CA . SER A 1 73 ? 0.908 9.935 8.825 1.00 95.38 73 SER A CA 1
ATOM 569 C C . SER A 1 73 ? 0.722 10.235 7.335 1.00 95.38 73 SER A C 1
ATOM 571 O O . SER A 1 73 ? 1.118 11.297 6.851 1.00 95.38 73 SER A O 1
ATOM 573 N N . CYS A 1 74 ? 0.066 9.327 6.616 1.00 95.88 74 CYS A N 1
ATOM 574 C CA . CYS A 1 74 ? -0.173 9.422 5.187 1.00 95.88 74 CYS A CA 1
ATOM 575 C C . CYS A 1 74 ? -1.130 10.562 4.800 1.00 95.88 74 CYS A C 1
ATOM 577 O O . CYS A 1 74 ? -2.049 10.956 5.530 1.00 95.88 74 CYS A O 1
ATOM 579 N N . MET A 1 75 ? -0.929 11.103 3.597 1.00 95.06 75 MET A N 1
ATOM 580 C CA . MET A 1 75 ? -1.792 12.139 3.045 1.00 95.06 75 MET A CA 1
ATOM 581 C C . MET A 1 75 ? -3.071 11.531 2.471 1.00 95.06 75 MET A C 1
ATOM 583 O O . MET A 1 75 ? -3.035 10.598 1.659 1.00 95.06 75 MET A O 1
ATOM 587 N N . GLY A 1 76 ? -4.208 12.116 2.858 1.00 95.94 76 GLY A N 1
ATOM 588 C CA . GLY A 1 76 ? -5.543 11.808 2.338 1.00 95.94 76 GLY A CA 1
ATOM 589 C C . GLY A 1 76 ? -6.147 10.485 2.810 1.00 95.94 76 GLY A C 1
ATOM 590 O O . GLY A 1 76 ? -7.352 10.313 2.665 1.00 95.94 76 GLY A O 1
ATOM 591 N N . TYR A 1 77 ? -5.349 9.587 3.389 1.00 97.31 77 TYR A N 1
ATOM 592 C CA . TYR A 1 77 ? -5.793 8.269 3.826 1.00 97.31 77 TYR A CA 1
ATOM 593 C C . TYR A 1 77 ? -5.100 7.856 5.119 1.00 97.31 77 TYR A C 1
ATOM 595 O O . TYR A 1 77 ? -3.917 8.145 5.294 1.00 97.31 77 TYR A O 1
ATOM 603 N N . ASP A 1 78 ? -5.831 7.125 5.952 1.00 97.25 78 ASP A N 1
ATOM 604 C CA . ASP A 1 78 ? -5.321 6.446 7.138 1.00 97.25 78 ASP A CA 1
ATOM 605 C C . ASP A 1 78 ? -5.324 4.930 6.879 1.00 97.25 78 ASP A C 1
ATOM 607 O O . ASP A 1 78 ? -6.286 4.387 6.322 1.00 97.25 78 ASP A O 1
ATOM 611 N N . LEU A 1 79 ? -4.247 4.239 7.256 1.00 97.38 79 LEU A N 1
ATOM 612 C CA . LEU A 1 79 ? -4.202 2.778 7.270 1.00 97.38 79 LEU A CA 1
ATOM 613 C C . LEU A 1 79 ? -4.791 2.298 8.589 1.00 97.38 79 LEU A C 1
ATOM 615 O O . LEU A 1 79 ? -4.291 2.645 9.663 1.00 97.38 79 LEU A O 1
ATOM 619 N N . ILE A 1 80 ? -5.825 1.470 8.514 1.00 97.06 80 ILE A N 1
ATOM 620 C CA . ILE A 1 80 ? -6.492 0.911 9.687 1.00 97.06 80 ILE A CA 1
ATOM 621 C C . ILE A 1 80 ? -6.548 -0.612 9.626 1.00 97.06 80 ILE A C 1
ATOM 623 O O . ILE A 1 80 ? -6.406 -1.217 8.565 1.00 97.06 80 ILE A O 1
ATOM 627 N N . LYS A 1 81 ? -6.826 -1.223 10.778 1.00 96.25 81 LYS A N 1
ATOM 628 C CA . LYS A 1 81 ? -7.169 -2.635 10.916 1.00 96.25 81 LYS A CA 1
ATOM 629 C C . LYS A 1 81 ? -8.572 -2.792 11.487 1.00 96.25 81 LYS A C 1
ATOM 631 O O . LYS A 1 81 ? -8.873 -2.254 12.556 1.00 96.25 81 LYS A O 1
ATOM 636 N N . LYS A 1 82 ? -9.411 -3.557 10.789 1.00 95.25 82 LYS A N 1
ATOM 637 C CA . LYS A 1 82 ? -10.789 -3.888 11.171 1.00 95.25 82 LYS A CA 1
ATOM 638 C C . LYS A 1 82 ? -11.033 -5.373 10.938 1.00 95.25 82 LYS A C 1
ATOM 640 O O . LYS A 1 82 ? -10.748 -5.871 9.856 1.00 95.25 82 LYS A O 1
ATOM 645 N N . ASP A 1 83 ? -11.543 -6.075 11.948 1.00 93.25 83 ASP A N 1
ATOM 646 C CA . ASP A 1 83 ? -11.873 -7.509 11.868 1.00 93.25 83 ASP A CA 1
ATOM 647 C C . ASP A 1 83 ? -10.717 -8.375 11.320 1.00 93.25 83 ASP A C 1
ATOM 649 O O . ASP A 1 83 ? -10.911 -9.294 10.532 1.00 93.25 83 ASP A O 1
ATOM 653 N N . GLY A 1 84 ? -9.481 -8.041 11.711 1.00 91.94 84 GLY A N 1
ATOM 654 C CA . GLY A 1 84 ? -8.266 -8.729 11.260 1.00 91.94 84 GLY A CA 1
ATOM 655 C C . GLY A 1 84 ? -7.735 -8.299 9.888 1.00 91.94 84 GLY A C 1
ATOM 656 O O . GLY A 1 84 ? -6.620 -8.681 9.544 1.00 91.94 84 GLY A O 1
ATOM 657 N N . VAL A 1 85 ? -8.464 -7.464 9.145 1.00 93.12 85 VAL A N 1
ATOM 658 C CA . VAL A 1 85 ? -8.093 -6.991 7.804 1.00 93.12 85 VAL A CA 1
ATOM 659 C C . VAL A 1 85 ? -7.508 -5.585 7.874 1.00 93.12 85 VAL A C 1
ATOM 661 O O . VAL A 1 85 ? -8.090 -4.694 8.492 1.00 93.12 85 VAL A O 1
ATOM 664 N N . GLU A 1 86 ? -6.368 -5.381 7.218 1.00 95.75 86 GLU A N 1
ATOM 665 C CA . GLU A 1 86 ? -5.736 -4.069 7.067 1.00 95.75 86 GLU A CA 1
ATOM 666 C C . GLU A 1 86 ? -6.134 -3.420 5.743 1.00 95.75 86 GLU A C 1
ATOM 668 O O . GLU A 1 86 ? -6.172 -4.076 4.698 1.00 95.75 86 GLU A O 1
ATOM 673 N N . GLY A 1 87 ? -6.417 -2.121 5.769 1.00 96.50 87 GLY A N 1
ATOM 674 C CA . GLY A 1 87 ? -6.802 -1.385 4.573 1.00 96.50 87 GLY A CA 1
ATOM 675 C C . GLY A 1 87 ? -6.931 0.113 4.790 1.00 96.50 87 GLY A C 1
ATOM 676 O O . GLY A 1 87 ? -6.938 0.613 5.915 1.00 96.50 87 GLY A O 1
ATOM 677 N N . TRP A 1 88 ? -7.017 0.826 3.675 1.00 97.25 88 TRP A N 1
ATOM 678 C CA . TRP A 1 88 ? -7.052 2.279 3.637 1.00 97.25 88 TRP A CA 1
ATOM 679 C C . TRP A 1 88 ? -8.476 2.810 3.721 1.00 97.25 88 TRP A C 1
ATOM 681 O O . TRP A 1 88 ? -9.378 2.308 3.043 1.00 97.25 88 TRP A O 1
ATOM 691 N N . ILE A 1 89 ? -8.633 3.877 4.496 1.00 96.62 89 ILE A N 1
ATOM 692 C CA . ILE A 1 89 ? -9.834 4.710 4.554 1.00 96.62 89 ILE A CA 1
ATOM 693 C C . ILE A 1 89 ? -9.459 6.167 4.304 1.00 96.62 89 ILE A C 1
ATOM 695 O O . ILE A 1 89 ? -8.311 6.556 4.511 1.00 96.62 89 ILE A O 1
ATOM 699 N N . GLU A 1 90 ? -10.414 6.981 3.862 1.00 95.56 90 GLU A N 1
ATOM 700 C CA . GLU A 1 90 ? -10.192 8.420 3.723 1.00 95.56 90 GLU A CA 1
ATOM 701 C C . GLU A 1 90 ? -9.922 9.068 5.082 1.00 95.56 90 GLU A C 1
ATOM 703 O O . GLU A 1 90 ? -10.548 8.744 6.094 1.00 95.56 90 GLU A O 1
ATOM 708 N N . LYS A 1 91 ? -8.986 10.015 5.096 1.00 94.81 91 LYS A N 1
ATOM 709 C CA . LYS A 1 91 ? -8.644 10.758 6.305 1.00 94.81 91 LYS A CA 1
ATOM 710 C C . LYS A 1 91 ? -9.811 11.648 6.748 1.00 94.81 91 LYS A C 1
ATOM 712 O O . LYS A 1 91 ? -10.524 12.220 5.927 1.00 94.81 91 LYS A O 1
ATOM 717 N N . GLY A 1 92 ? -9.955 11.818 8.062 1.00 93.12 92 GLY A N 1
ATOM 718 C CA . GLY A 1 92 ? -10.939 12.724 8.672 1.00 93.12 92 GLY A CA 1
ATOM 719 C C . GLY A 1 92 ? -12.259 12.068 9.081 1.00 93.12 92 GLY A C 1
ATOM 720 O O . GLY A 1 92 ? -13.149 12.763 9.564 1.00 93.12 92 GLY A O 1
ATOM 721 N N . ILE A 1 93 ? -12.386 10.747 8.929 1.00 93.38 93 ILE A N 1
ATOM 722 C CA . ILE A 1 93 ? -13.582 9.998 9.353 1.00 93.38 93 ILE A CA 1
ATOM 723 C C . ILE A 1 93 ? -13.408 9.276 10.697 1.00 93.38 93 ILE A C 1
ATOM 725 O O . ILE A 1 93 ? -14.380 8.756 11.246 1.00 93.38 93 ILE A O 1
ATOM 729 N N . LEU A 1 94 ? -12.180 9.223 11.224 1.00 92.62 94 LEU A N 1
ATOM 730 C CA . LEU A 1 94 ? -11.876 8.614 12.515 1.00 92.62 94 LEU A CA 1
ATOM 731 C C . LEU A 1 94 ? -12.125 9.598 13.659 1.00 92.62 94 LEU A C 1
ATOM 733 O O . LEU A 1 94 ? -11.794 10.779 13.569 1.00 92.62 94 LEU A O 1
ATOM 737 N N . LEU A 1 95 ? -12.670 9.078 14.756 1.00 91.19 95 LEU A N 1
ATOM 738 C CA . LEU A 1 95 ? -12.771 9.771 16.035 1.00 91.19 95 LEU A CA 1
ATOM 739 C C . LEU A 1 95 ? -11.880 9.043 17.035 1.00 91.19 95 LEU A C 1
ATOM 741 O O . LEU A 1 95 ? -12.013 7.831 17.216 1.00 91.19 95 LEU A O 1
ATOM 745 N N . GLU A 1 96 ? -10.975 9.774 17.677 1.00 85.81 96 GLU A N 1
ATOM 746 C CA . GLU A 1 96 ? -10.132 9.208 18.722 1.00 85.81 96 GLU A CA 1
ATOM 747 C C . GLU A 1 96 ? -10.971 8.986 19.983 1.00 85.81 96 GLU A C 1
ATOM 749 O O . GLU A 1 96 ? -11.613 9.899 20.503 1.00 85.81 96 GLU A O 1
ATOM 754 N N . ILE A 1 97 ? -11.005 7.743 20.458 1.00 80.88 97 ILE A N 1
ATOM 755 C CA . ILE A 1 97 ? -11.663 7.409 21.717 1.00 80.88 97 ILE A CA 1
ATOM 756 C C . ILE A 1 97 ? -10.599 7.539 22.801 1.00 80.88 97 ILE A C 1
ATOM 758 O O . ILE A 1 97 ? -9.730 6.673 22.922 1.00 80.88 97 ILE A O 1
ATOM 762 N N . GLU A 1 98 ? -10.664 8.607 23.597 1.00 73.12 98 GLU A N 1
ATOM 763 C CA . GLU A 1 98 ? -9.805 8.737 24.772 1.00 73.12 98 GLU A CA 1
ATOM 764 C C . GLU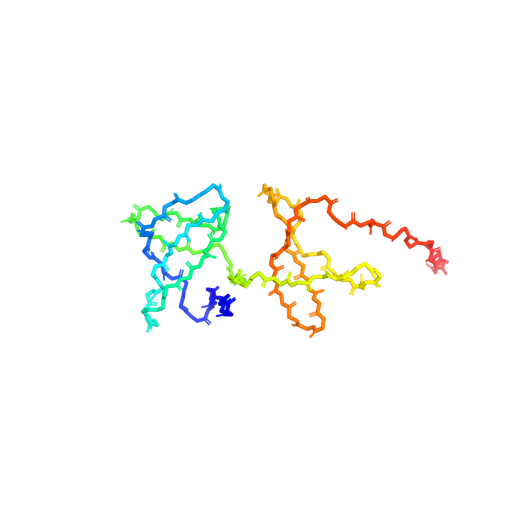 A 1 98 ? -10.022 7.535 25.700 1.00 73.12 98 GLU A C 1
ATOM 766 O O . GLU A 1 98 ? -11.076 7.363 26.324 1.00 73.12 98 GLU A O 1
ATOM 771 N N . LYS A 1 99 ? -9.001 6.682 25.823 1.00 62.25 99 LYS A N 1
ATOM 772 C CA . LYS A 1 99 ? -8.965 5.692 26.896 1.00 62.25 99 LYS A CA 1
ATOM 773 C C . LYS A 1 99 ? -8.762 6.452 28.201 1.00 62.25 99 LYS A C 1
ATOM 775 O O . LYS A 1 99 ? -7.654 6.903 28.482 1.00 62.25 99 LYS A O 1
ATOM 780 N N . LYS A 1 100 ? -9.809 6.562 29.028 1.00 56.31 100 LYS A N 1
ATOM 781 C CA . LYS A 1 100 ? -9.644 6.917 30.446 1.00 56.31 100 LYS A CA 1
ATOM 782 C C . LYS A 1 100 ? -8.611 5.960 31.041 1.00 56.31 100 LYS A C 1
ATOM 784 O O . LYS A 1 100 ? -8.852 4.758 31.120 1.00 56.31 100 LYS A O 1
ATOM 789 N N . GLY A 1 101 ? -7.434 6.494 31.359 1.00 50.88 101 GLY A N 1
ATOM 790 C CA . GLY A 1 101 ? -6.282 5.705 31.767 1.00 50.88 101 GLY A CA 1
ATOM 791 C C . GLY A 1 101 ? -6.579 4.881 33.013 1.00 50.88 101 GLY A C 1
ATOM 792 O O . GLY A 1 101 ? -6.909 5.431 34.063 1.00 50.88 101 GLY A O 1
ATOM 793 N N . ASN A 1 102 ? -6.389 3.567 32.921 1.00 49.00 102 ASN A N 1
ATOM 794 C CA . ASN A 1 102 ? -6.138 2.768 34.110 1.00 49.00 102 ASN A CA 1
ATOM 795 C C . ASN A 1 102 ? -4.735 3.135 34.603 1.00 49.00 102 ASN A C 1
ATOM 797 O O . ASN A 1 102 ? -3.737 2.615 34.109 1.00 49.00 102 ASN A O 1
ATOM 801 N N . LYS A 1 103 ? -4.662 4.061 35.566 1.00 47.91 103 LYS A N 1
ATOM 802 C CA . LYS A 1 103 ? -3.490 4.193 36.435 1.00 47.91 103 LYS A CA 1
ATOM 803 C C . LYS A 1 103 ? -3.369 2.893 37.223 1.00 47.91 103 LYS A C 1
ATOM 805 O O . LYS A 1 103 ? -4.083 2.702 38.203 1.00 47.91 103 LYS A O 1
ATOM 810 N N . ILE A 1 104 ? -2.485 2.006 36.790 1.00 52.31 104 ILE A N 1
ATOM 811 C CA . ILE A 1 104 ? -1.980 0.947 37.656 1.00 52.31 104 ILE A CA 1
ATOM 812 C C . ILE A 1 104 ? -0.749 1.543 38.331 1.00 52.31 104 ILE A C 1
ATOM 814 O O . ILE A 1 104 ? 0.266 1.781 37.684 1.00 52.31 104 ILE A O 1
ATOM 818 N N . PHE A 1 105 ? -0.890 1.871 39.614 1.00 47.09 105 PHE A N 1
ATOM 819 C CA . PHE A 1 105 ? 0.261 2.029 40.491 1.00 47.09 105 PHE A CA 1
ATOM 820 C C . PHE A 1 105 ? 0.786 0.624 40.799 1.00 47.09 105 PHE A C 1
ATOM 822 O O . PHE A 1 105 ? 0.032 -0.209 41.304 1.00 47.09 105 PHE A O 1
ATOM 829 N N . SER A 1 106 ? 2.056 0.379 40.497 1.00 48.16 106 SER A N 1
ATOM 830 C CA . SER A 1 106 ? 2.864 -0.697 41.075 1.00 48.16 106 SER A CA 1
ATOM 831 C C . SER A 1 106 ? 4.287 -0.196 41.220 1.00 48.16 106 SER A C 1
ATOM 833 O O . SER A 1 106 ? 4.794 0.304 40.189 1.00 48.16 106 SER A O 1
#

Radius of gyration: 16.28 Å; chains: 1; bounding box: 40×25×55 Å

pLDDT: mean 91.24, std 12.87, range [47.09, 98.38]

Sequence (106 aa):
MQGGVTYPHYYIEPVERMKGFTVCKQLGTNELLHVKNEYIKQLESGEYTVKTDISCAQIGVRKGDIVSLIDGSCMGYDLIKKDGVEGWIEKGILLEIEKKGNKIFS

Secondary structure (DSSP, 8-state):
---EE-TT--EEEEEEE-SSEEEEEETTT--EEEEEGGGEEE-TTS-EEESS-EE--B----TT---EEEE--SSSEEEEEETTEEEEEETT--------------

Organism: Bacillus mycoides (NCBI:txid1405)